Protein AF-A0A2Z6IDU5-F1 (afdb_monomer_lite)

Foldseek 3Di:
DDPDPPDPPDDDPVPVVVVVVLVVQLVVLVVVLVVVLVCQLVVLCVVQVPPDDDDPNHGPSCCCNPVVSVVSSVVSVVCSVVPRVVVPPPPVPPPDDDPPPPPPPVVVVVVD

Structure (mmCIF, N/CA/C/O backbone):
data_AF-A0A2Z6IDU5-F1
#
_entry.id   AF-A0A2Z6IDU5-F1
#
loop_
_atom_site.group_PDB
_atom_site.id
_atom_site.type_symbol
_atom_site.label_atom_id
_atom_site.label_alt_id
_atom_site.label_comp_id
_atom_site.label_asym_id
_atom_site.label_entity_id
_atom_site.label_seq_id
_atom_site.pdbx_PDB_ins_code
_atom_site.Cartn_x
_atom_site.Cartn_y
_atom_site.Cartn_z
_atom_site.occupancy
_atom_site.B_iso_or_equiv
_atom_site.auth_seq_id
_atom_site.auth_comp_id
_atom_site.auth_asym_id
_atom_site.auth_atom_id
_atom_site.pdbx_PDB_model_num
ATOM 1 N N . MET A 1 1 ? -35.503 36.493 38.581 1.00 38.34 1 MET A N 1
ATOM 2 C CA . MET A 1 1 ? -35.835 35.305 37.769 1.00 38.34 1 MET A CA 1
ATOM 3 C C . MET A 1 1 ? -34.571 34.874 37.056 1.00 38.34 1 MET A C 1
ATOM 5 O O . MET A 1 1 ? -34.201 35.491 36.067 1.00 38.34 1 MET A O 1
ATOM 9 N N . SER A 1 2 ? -33.858 33.920 37.653 1.00 43.88 2 SER A N 1
ATOM 10 C CA . SER A 1 2 ? -32.627 33.346 37.115 1.00 43.88 2 SER A CA 1
ATOM 11 C C . SER A 1 2 ? -32.994 32.368 36.009 1.00 43.88 2 SER A C 1
ATOM 13 O O . SER A 1 2 ? -33.560 31.313 36.279 1.00 43.88 2 SER A O 1
ATOM 15 N N . SER A 1 3 ? -32.709 32.740 34.767 1.00 51.81 3 SER A N 1
ATOM 16 C CA . SER A 1 3 ? -32.702 31.808 33.645 1.00 51.81 3 SER A CA 1
ATOM 17 C C . SER A 1 3 ? -31.398 31.022 33.721 1.00 51.81 3 SER A C 1
ATOM 19 O O . SER A 1 3 ? -30.409 31.367 33.076 1.00 51.81 3 SER A O 1
ATOM 21 N N . GLU A 1 4 ? -31.375 30.021 34.595 1.00 55.38 4 GLU A N 1
ATOM 22 C CA . GLU A 1 4 ? -30.284 29.061 34.664 1.00 55.38 4 GLU A CA 1
ATOM 23 C C . GLU A 1 4 ? -30.375 28.190 33.406 1.00 55.38 4 GLU A C 1
ATOM 25 O O . GLU A 1 4 ? -31.347 27.474 33.175 1.00 55.38 4 GLU A O 1
ATOM 30 N N . SER A 1 5 ? -29.396 28.364 32.525 1.00 51.88 5 SER A N 1
ATOM 31 C CA . SER A 1 5 ? -29.205 27.573 31.318 1.00 51.88 5 SER A CA 1
ATOM 32 C C . SER A 1 5 ? -28.983 26.115 31.717 1.00 51.88 5 SER A C 1
ATOM 34 O O . SER A 1 5 ? -27.871 25.744 32.091 1.00 51.88 5 SER A O 1
ATOM 36 N N . GLU A 1 6 ? -30.020 25.290 31.603 1.00 56.16 6 GLU A N 1
ATOM 37 C CA . GLU A 1 6 ? -29.939 23.835 31.724 1.00 56.16 6 GLU A CA 1
ATOM 38 C C . GLU A 1 6 ? -29.120 23.284 30.544 1.00 56.16 6 GLU A C 1
ATOM 40 O O . GLU A 1 6 ? -29.625 22.927 29.482 1.00 56.16 6 GLU A O 1
ATOM 45 N N . LYS A 1 7 ? -27.795 23.320 30.699 1.00 48.19 7 LYS A N 1
ATOM 46 C CA . LYS A 1 7 ? -26.844 22.632 29.831 1.00 48.19 7 LYS A CA 1
ATOM 47 C C . LYS A 1 7 ? -26.881 21.158 30.246 1.00 48.19 7 LYS A C 1
ATOM 49 O O . LYS A 1 7 ? -26.541 20.882 31.397 1.00 48.19 7 LYS A O 1
ATOM 54 N N . PRO A 1 8 ? -27.265 20.214 29.370 1.00 51.44 8 PRO A N 1
ATOM 55 C CA . PRO A 1 8 ? -27.302 18.809 29.748 1.00 51.44 8 PRO A CA 1
ATOM 56 C C . PRO A 1 8 ? -25.862 18.354 30.003 1.00 51.44 8 PRO A C 1
ATOM 58 O O . PRO A 1 8 ? -25.037 18.305 29.091 1.00 51.44 8 PRO A O 1
ATOM 61 N N . ALA A 1 9 ? -25.546 18.102 31.270 1.00 58.88 9 ALA A N 1
ATOM 62 C CA . ALA A 1 9 ? -24.215 17.759 31.759 1.00 58.88 9 ALA A CA 1
ATOM 63 C C . ALA A 1 9 ? -23.937 16.245 31.732 1.00 58.88 9 ALA A C 1
ATOM 65 O O . ALA A 1 9 ? -23.072 15.785 32.468 1.00 58.88 9 ALA A O 1
ATOM 66 N N . ASP A 1 10 ? -24.665 15.475 30.917 1.00 56.16 10 ASP A N 1
ATOM 67 C CA . ASP A 1 10 ? -24.706 14.016 31.069 1.00 56.16 10 ASP A CA 1
ATOM 68 C C . ASP A 1 10 ? -24.746 13.257 29.729 1.00 56.16 10 ASP A C 1
ATOM 70 O O . ASP A 1 10 ? -25.586 12.396 29.485 1.00 56.16 10 ASP A O 1
ATOM 74 N N . ALA A 1 11 ? -23.830 13.603 28.818 1.00 60.47 11 ALA A N 1
ATOM 75 C CA . ALA A 1 11 ? -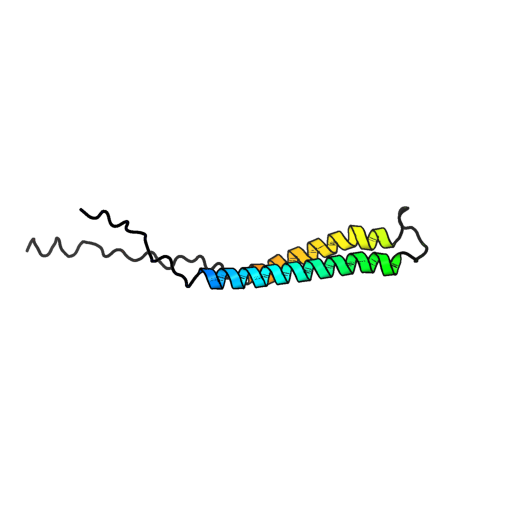23.393 12.666 27.782 1.00 60.47 11 ALA A CA 1
ATOM 76 C C . ALA A 1 11 ? -22.124 11.958 28.300 1.00 60.47 11 ALA A C 1
ATOM 78 O O . ALA A 1 11 ? -21.207 12.640 28.769 1.00 60.47 11 ALA A O 1
ATOM 79 N N . PRO A 1 12 ? -22.061 10.616 28.271 1.00 52.25 12 PRO A N 1
ATOM 80 C CA . PRO A 1 12 ? -21.124 9.841 29.075 1.00 52.25 12 PRO A CA 1
ATOM 81 C C . PRO A 1 12 ? -19.676 10.044 28.618 1.00 52.25 12 PRO A C 1
ATOM 83 O O . PRO A 1 12 ? -19.296 9.693 27.505 1.00 52.25 12 PRO A O 1
ATOM 86 N N . ILE A 1 13 ? -18.832 10.524 29.534 1.00 57.44 13 ILE A N 1
ATOM 87 C CA . ILE A 1 13 ? -17.367 10.644 29.375 1.00 57.44 13 ILE A CA 1
ATOM 88 C C . ILE A 1 13 ? -16.704 9.264 29.128 1.00 57.44 13 ILE A C 1
ATOM 90 O O . ILE A 1 13 ? -15.569 9.183 28.674 1.00 57.44 13 ILE A O 1
ATOM 94 N N . VAL A 1 14 ? -17.437 8.168 29.353 1.00 54.81 14 VAL A N 1
ATOM 95 C CA . VAL A 1 14 ? -16.968 6.778 29.241 1.00 54.81 14 VAL A CA 1
ATOM 96 C C . VAL A 1 14 ? -16.893 6.262 27.786 1.00 54.81 14 VAL A C 1
ATOM 98 O O . VAL A 1 14 ? -16.241 5.252 27.555 1.00 54.81 14 VAL A O 1
ATOM 101 N N . ASP A 1 15 ? -17.461 6.954 26.788 1.00 65.19 15 ASP A N 1
ATOM 102 C CA . ASP A 1 15 ? -17.464 6.479 25.383 1.00 65.19 15 ASP A CA 1
ATOM 103 C C . ASP A 1 15 ? -16.366 7.114 24.491 1.00 65.19 15 ASP A C 1
ATOM 105 O O . ASP A 1 15 ? -15.904 6.531 23.512 1.00 65.19 15 ASP A O 1
ATOM 109 N N . TYR A 1 16 ? -15.866 8.305 24.841 1.00 76.62 16 TYR A N 1
ATOM 110 C CA . TYR A 1 16 ? -14.937 9.042 23.968 1.00 76.62 16 TYR A CA 1
ATOM 111 C C . TYR A 1 16 ? -13.487 8.530 24.027 1.00 76.62 16 TYR A C 1
ATOM 113 O O . TYR A 1 16 ? -12.821 8.407 22.998 1.00 76.62 16 TYR A O 1
ATOM 121 N N . ASP A 1 17 ? -12.988 8.200 25.221 1.00 79.31 17 ASP A N 1
ATOM 122 C CA . ASP A 1 17 ? -11.611 7.717 25.397 1.00 79.31 17 ASP A CA 1
ATOM 123 C C . ASP A 1 17 ? -11.392 6.336 24.756 1.00 79.31 17 ASP A C 1
ATOM 125 O O . ASP A 1 17 ? -10.311 6.058 24.225 1.00 79.31 17 ASP A O 1
ATOM 129 N N . GLU A 1 18 ? -12.417 5.482 24.758 1.00 76.44 18 GLU A N 1
ATOM 130 C CA . GLU A 1 18 ? -12.380 4.181 24.083 1.00 76.44 18 GLU A CA 1
ATOM 131 C C . GLU A 1 18 ? -12.389 4.356 22.558 1.00 76.44 18 GLU A C 1
ATOM 133 O O . GLU A 1 18 ? -11.562 3.761 21.860 1.00 76.44 18 GLU A O 1
ATOM 138 N N . ALA A 1 19 ? -13.224 5.264 22.038 1.00 78.88 19 ALA A N 1
ATOM 139 C CA . ALA A 1 19 ? -13.231 5.616 20.619 1.00 78.88 19 ALA A CA 1
ATOM 140 C C . ALA A 1 19 ? -11.865 6.157 20.144 1.00 78.88 19 ALA A C 1
ATOM 142 O O . ALA A 1 19 ? -11.378 5.787 19.066 1.00 78.88 19 ALA A O 1
ATOM 143 N N . LEU A 1 20 ? -11.194 6.980 20.962 1.00 81.88 20 LEU A N 1
ATOM 144 C CA . LEU A 1 20 ? -9.838 7.462 20.673 1.00 81.88 20 LEU A CA 1
ATOM 145 C C . LEU A 1 20 ? -8.808 6.326 20.642 1.00 81.88 20 LEU A C 1
ATOM 147 O O . LEU A 1 20 ? -7.963 6.285 19.741 1.00 81.88 20 LEU A O 1
ATOM 151 N N . ARG A 1 21 ? -8.866 5.389 21.595 1.00 82.06 21 ARG A N 1
ATOM 152 C CA . ARG A 1 21 ? -7.952 4.233 21.649 1.00 82.06 21 ARG A CA 1
ATOM 153 C C . ARG A 1 21 ? -8.140 3.301 20.454 1.00 82.06 21 ARG A C 1
ATOM 155 O O . ARG A 1 21 ? -7.142 2.864 19.870 1.00 82.06 21 ARG A O 1
ATOM 162 N N . ALA A 1 22 ? -9.384 3.043 20.058 1.00 81.56 22 ALA A N 1
ATOM 163 C CA . ALA A 1 22 ? -9.705 2.256 18.870 1.00 81.56 22 ALA A CA 1
ATOM 164 C C . ALA A 1 22 ? -9.142 2.915 17.601 1.00 81.56 22 ALA A C 1
ATOM 166 O O . ALA A 1 22 ? -8.362 2.298 16.870 1.00 81.56 22 ALA A O 1
ATOM 167 N N . THR A 1 23 ? -9.423 4.207 17.415 1.00 85.56 23 THR A N 1
ATOM 168 C CA . THR A 1 23 ? -8.932 4.985 16.267 1.00 85.56 23 THR A CA 1
ATOM 169 C C . THR A 1 23 ? -7.405 5.000 16.204 1.00 85.56 23 THR A C 1
ATOM 171 O O . THR A 1 23 ? -6.819 4.832 15.134 1.00 85.56 23 THR A O 1
ATOM 174 N N . HIS A 1 24 ? -6.727 5.152 17.346 1.00 87.69 24 HIS A N 1
ATOM 175 C CA . HIS A 1 24 ? -5.266 5.149 17.389 1.00 87.69 24 HIS A CA 1
ATOM 176 C C . HIS A 1 24 ? -4.676 3.808 16.929 1.00 87.69 24 HIS A C 1
ATOM 178 O O . HIS A 1 24 ? -3.709 3.778 16.164 1.00 87.69 24 HIS A O 1
ATOM 184 N N . ARG A 1 25 ? -5.281 2.688 17.343 1.00 85.38 25 ARG A N 1
ATOM 185 C CA . ARG A 1 25 ? -4.856 1.345 16.924 1.00 85.38 25 ARG A CA 1
ATOM 186 C C . ARG A 1 25 ? -5.051 1.124 15.423 1.00 85.38 25 ARG A C 1
ATOM 188 O O . ARG A 1 25 ? -4.197 0.521 14.772 1.00 85.38 25 ARG A O 1
ATOM 195 N N . GLU A 1 26 ? -6.154 1.611 14.876 1.00 87.75 26 GLU A N 1
ATOM 196 C CA . GLU A 1 26 ? -6.466 1.524 13.449 1.00 87.75 26 GLU A CA 1
ATOM 197 C C . GLU A 1 26 ? -5.537 2.389 12.593 1.00 87.75 26 GLU A C 1
ATOM 199 O O . GLU A 1 26 ? -5.009 1.928 11.574 1.00 87.75 26 GLU A O 1
ATOM 204 N N . ALA A 1 27 ? -5.270 3.616 13.040 1.00 92.38 27 ALA A N 1
ATOM 205 C CA . ALA A 1 27 ? -4.310 4.506 12.404 1.00 92.38 27 ALA A CA 1
ATOM 206 C C . ALA A 1 27 ? -2.901 3.898 12.417 1.00 92.38 27 ALA A C 1
ATOM 208 O O . ALA A 1 27 ? -2.224 3.893 11.388 1.00 92.38 27 A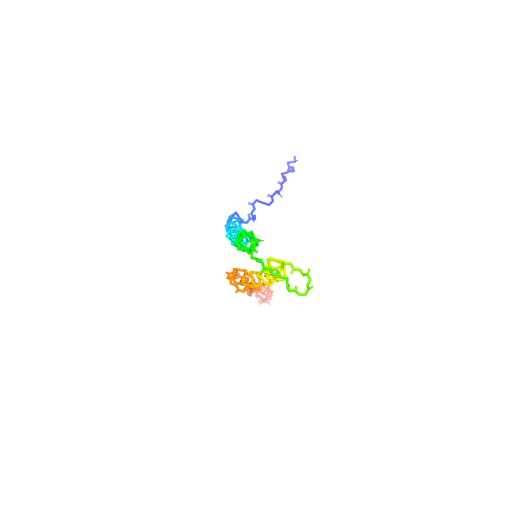LA A O 1
ATOM 209 N N . ALA A 1 28 ? -2.483 3.309 13.543 1.00 93.19 28 ALA A N 1
ATOM 210 C CA . ALA A 1 28 ? -1.201 2.619 13.647 1.00 93.19 28 ALA A CA 1
ATOM 211 C C . ALA A 1 28 ? -1.112 1.430 12.678 1.00 93.19 28 ALA A C 1
ATOM 213 O O . ALA A 1 28 ? -0.106 1.271 11.988 1.00 93.19 28 ALA A O 1
ATOM 214 N N . ALA A 1 29 ? -2.167 0.620 12.561 1.00 92.31 29 ALA A N 1
ATOM 215 C CA . ALA A 1 29 ? -2.188 -0.490 11.612 1.00 92.31 29 ALA A CA 1
ATOM 216 C C . ALA A 1 29 ? -2.136 -0.014 10.150 1.00 92.31 29 ALA A C 1
ATOM 218 O O . ALA A 1 29 ? -1.407 -0.586 9.340 1.00 92.31 29 ALA A O 1
ATOM 219 N N . THR A 1 30 ? -2.857 1.062 9.827 1.00 94.56 30 THR A N 1
ATOM 220 C CA . THR A 1 30 ? -2.818 1.693 8.499 1.00 94.56 30 THR A CA 1
ATOM 221 C C . THR A 1 30 ? -1.415 2.203 8.180 1.00 94.56 30 THR A C 1
ATOM 223 O O . THR A 1 30 ? -0.900 1.956 7.090 1.00 94.56 30 THR A O 1
ATOM 226 N N . LEU A 1 31 ? -0.766 2.855 9.148 1.00 96.69 31 LEU A N 1
ATOM 227 C CA . LEU A 1 31 ? 0.602 3.347 9.016 1.00 96.69 31 LEU A CA 1
ATOM 228 C C . LEU A 1 31 ? 1.589 2.201 8.776 1.00 96.69 31 LEU A C 1
ATOM 230 O O . LEU A 1 31 ? 2.422 2.300 7.880 1.00 96.69 31 LEU A O 1
ATOM 234 N N . VAL A 1 32 ? 1.478 1.102 9.526 1.00 96.12 32 VAL A N 1
ATOM 235 C CA . VAL A 1 32 ? 2.334 -0.079 9.333 1.00 96.12 32 VAL A CA 1
ATOM 236 C C . VAL A 1 32 ? 2.179 -0.631 7.918 1.00 96.12 32 VAL A C 1
ATOM 238 O O . VAL A 1 32 ? 3.181 -0.862 7.244 1.00 96.12 32 VAL A O 1
ATOM 241 N N . VAL A 1 33 ? 0.946 -0.793 7.430 1.00 96.56 33 VAL A N 1
ATOM 242 C CA . VAL A 1 33 ? 0.697 -1.266 6.058 1.00 96.56 33 VAL A CA 1
ATOM 243 C C . VAL A 1 33 ? 1.284 -0.297 5.025 1.00 96.56 33 VAL A C 1
ATOM 245 O O . VAL A 1 33 ? 1.950 -0.739 4.091 1.00 96.56 33 VAL A O 1
ATOM 248 N N . ALA A 1 34 ? 1.108 1.013 5.212 1.00 96.69 34 ALA A N 1
ATOM 249 C CA . ALA A 1 34 ? 1.673 2.027 4.324 1.00 96.69 34 ALA A CA 1
ATOM 250 C C . ALA A 1 34 ? 3.210 1.982 4.291 1.00 96.69 34 ALA A C 1
ATOM 252 O O . ALA A 1 34 ? 3.803 2.031 3.213 1.00 96.69 34 ALA A O 1
ATOM 253 N N . VAL A 1 35 ? 3.859 1.822 5.449 1.00 98.06 35 VAL A N 1
ATOM 254 C CA . VAL A 1 35 ? 5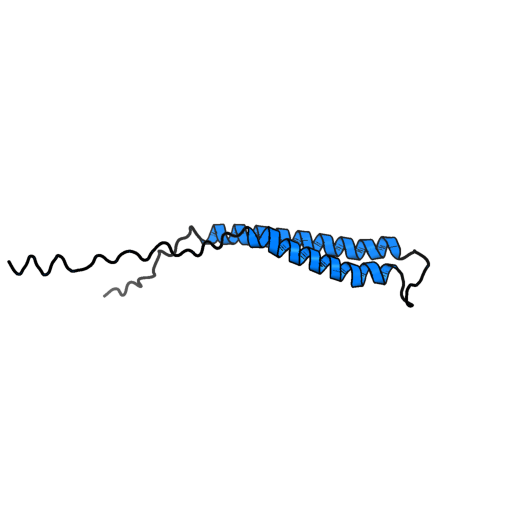.318 1.669 5.546 1.00 98.06 35 VAL A CA 1
ATOM 255 C C . VAL A 1 35 ? 5.780 0.402 4.831 1.00 98.06 35 VAL A C 1
ATOM 257 O O . VAL A 1 35 ? 6.743 0.460 4.073 1.00 98.06 35 VAL A O 1
ATOM 260 N N . LEU A 1 36 ? 5.089 -0.728 5.002 1.00 97.00 36 LEU A N 1
ATOM 261 C CA . LEU A 1 36 ? 5.431 -1.972 4.304 1.00 97.00 36 LEU A CA 1
ATOM 262 C C . LEU A 1 36 ? 5.330 -1.825 2.781 1.00 97.00 36 LEU A C 1
ATOM 264 O O . LEU A 1 36 ? 6.223 -2.277 2.067 1.00 97.00 36 LEU A O 1
ATOM 268 N N . ILE A 1 37 ? 4.285 -1.160 2.282 1.00 96.81 37 ILE A N 1
ATOM 269 C CA . ILE A 1 37 ? 4.122 -0.886 0.847 1.00 96.81 37 ILE A CA 1
ATOM 270 C C . ILE A 1 37 ? 5.228 0.052 0.347 1.00 96.81 37 ILE A C 1
ATOM 272 O O . ILE A 1 37 ? 5.806 -0.195 -0.710 1.00 96.81 37 ILE A O 1
ATOM 276 N N . ALA A 1 38 ? 5.565 1.096 1.109 1.00 96.94 38 ALA A N 1
ATOM 277 C CA . ALA A 1 38 ? 6.644 2.014 0.755 1.00 96.94 38 ALA A CA 1
ATOM 278 C C . ALA A 1 38 ? 8.001 1.295 0.698 1.00 96.94 38 ALA A C 1
ATOM 280 O O . ALA A 1 38 ? 8.749 1.466 -0.264 1.00 96.94 38 ALA A O 1
ATOM 281 N N . LEU A 1 39 ? 8.300 0.451 1.689 1.00 97.56 39 LEU A N 1
ATOM 282 C CA . LEU A 1 39 ? 9.511 -0.369 1.711 1.00 97.56 39 LEU A CA 1
ATOM 283 C C . LEU A 1 39 ? 9.541 -1.369 0.556 1.00 97.56 39 LEU A C 1
ATOM 285 O O . LEU A 1 39 ? 10.589 -1.550 -0.054 1.00 97.56 39 LEU A O 1
ATOM 289 N N . PHE A 1 40 ? 8.406 -1.982 0.220 1.00 96.00 40 PHE A N 1
ATOM 290 C CA . PHE A 1 40 ? 8.296 -2.851 -0.948 1.00 96.00 40 PHE A CA 1
ATOM 291 C C . PHE A 1 40 ? 8.605 -2.089 -2.242 1.00 96.00 40 PHE A C 1
ATOM 293 O O . PHE A 1 40 ? 9.411 -2.551 -3.045 1.00 96.00 40 PHE A O 1
ATOM 300 N N . PHE A 1 41 ? 8.017 -0.904 -2.427 1.00 94.56 41 PHE A N 1
ATOM 301 C CA . PHE A 1 41 ? 8.234 -0.073 -3.612 1.00 94.56 41 PHE A CA 1
ATOM 302 C C . PHE A 1 41 ? 9.702 0.347 -3.758 1.00 94.56 41 PHE A C 1
ATOM 304 O O . PHE A 1 41 ? 10.328 0.090 -4.788 1.00 94.56 41 PHE A O 1
ATOM 311 N N . TRP A 1 42 ? 10.274 0.949 -2.713 1.00 95.25 42 TRP A N 1
ATOM 312 C CA . TRP A 1 42 ? 11.670 1.387 -2.729 1.00 95.25 42 TRP A CA 1
ATOM 313 C C . TRP A 1 42 ? 12.643 0.212 -2.794 1.00 95.25 42 TRP A C 1
ATOM 315 O O . TRP A 1 42 ? 13.658 0.304 -3.479 1.00 95.25 42 TRP A O 1
ATOM 325 N N . GLY A 1 43 ? 12.319 -0.904 -2.142 1.00 94.94 43 GLY A N 1
ATOM 326 C CA . GLY A 1 43 ? 13.086 -2.143 -2.213 1.00 94.94 43 GLY A CA 1
ATOM 327 C C . GLY A 1 43 ? 13.094 -2.737 -3.620 1.00 94.94 43 GLY A C 1
ATOM 328 O O . GLY A 1 43 ? 14.153 -3.124 -4.104 1.00 94.94 43 GLY A O 1
ATOM 329 N N . ALA A 1 44 ? 11.951 -2.745 -4.313 1.00 92.94 44 ALA A N 1
ATOM 330 C CA . ALA A 1 44 ? 11.862 -3.218 -5.691 1.00 92.94 44 ALA A CA 1
ATOM 331 C C . ALA A 1 44 ? 12.741 -2.383 -6.629 1.00 92.94 44 ALA A C 1
ATOM 333 O O . ALA A 1 44 ? 13.436 -2.943 -7.471 1.00 92.94 44 ALA A O 1
ATOM 334 N N . ILE A 1 45 ? 12.759 -1.059 -6.455 1.00 92.69 45 ILE A N 1
ATOM 335 C CA . ILE A 1 45 ? 13.648 -0.181 -7.222 1.00 92.69 45 ILE A CA 1
ATOM 336 C C . ILE A 1 45 ? 15.102 -0.452 -6.843 1.00 92.69 45 ILE A C 1
ATOM 338 O O . ILE A 1 45 ? 15.884 -0.829 -7.706 1.00 92.69 45 ILE A O 1
ATOM 342 N N . GLY A 1 46 ? 15.469 -0.319 -5.568 1.00 93.19 46 GLY A N 1
ATOM 343 C CA . GLY A 1 46 ? 16.860 -0.440 -5.126 1.00 93.19 46 GLY A CA 1
ATOM 344 C C . GLY A 1 46 ? 17.504 -1.767 -5.526 1.00 93.19 46 GLY A C 1
ATOM 345 O O . GLY A 1 46 ? 18.651 -1.780 -5.966 1.00 93.19 46 GLY A O 1
ATOM 346 N N . LEU A 1 47 ? 16.750 -2.867 -5.446 1.00 90.88 47 LEU A N 1
ATOM 347 C CA . LEU A 1 47 ? 17.263 -4.204 -5.731 1.00 90.88 47 LEU A CA 1
ATOM 348 C C . LEU A 1 47 ? 17.303 -4.541 -7.230 1.00 90.88 47 LEU A C 1
ATOM 350 O O . LEU A 1 47 ? 18.178 -5.294 -7.649 1.00 90.88 47 LEU A O 1
ATOM 354 N N . LEU A 1 48 ? 16.370 -4.019 -8.039 1.00 89.81 48 LEU A N 1
ATOM 355 C CA . LEU A 1 48 ? 16.275 -4.353 -9.469 1.00 89.81 48 LEU A CA 1
ATOM 356 C C . LEU A 1 48 ? 16.755 -3.237 -10.408 1.00 89.81 48 LEU A C 1
ATOM 358 O O . LEU A 1 48 ? 16.762 -3.463 -11.618 1.00 89.81 48 LEU A O 1
ATOM 362 N N . HIS A 1 49 ? 17.143 -2.053 -9.915 1.00 88.06 49 HIS A N 1
ATOM 363 C CA . HIS A 1 49 ? 17.519 -0.947 -10.807 1.00 88.06 49 HIS A CA 1
ATOM 364 C C . HIS A 1 49 ? 18.742 -1.262 -11.678 1.00 88.06 49 HIS A C 1
ATOM 366 O O . HIS A 1 49 ? 18.762 -0.867 -12.841 1.00 88.06 49 HIS A O 1
ATOM 372 N N . ASP A 1 50 ? 19.702 -2.018 -11.140 1.00 87.50 50 ASP A N 1
ATOM 373 C CA . ASP A 1 50 ? 20.927 -2.425 -11.836 1.00 87.50 50 ASP A CA 1
ATOM 374 C C . ASP A 1 50 ? 20.761 -3.707 -12.658 1.00 87.50 50 ASP A C 1
ATOM 376 O O . ASP A 1 50 ? 21.689 -4.118 -13.353 1.00 87.50 50 ASP A O 1
ATOM 380 N N . VAL A 1 51 ? 19.604 -4.377 -12.585 1.00 86.06 51 VAL A N 1
ATOM 381 C CA . VAL A 1 51 ? 19.396 -5.641 -13.298 1.00 86.06 51 VAL A CA 1
ATOM 382 C C . VAL A 1 51 ? 19.259 -5.353 -14.796 1.00 86.06 51 VAL A C 1
ATOM 384 O O . VAL A 1 51 ? 18.291 -4.707 -15.211 1.00 86.06 51 VAL A O 1
ATOM 387 N N . PRO A 1 52 ? 20.187 -5.848 -15.636 1.00 78.44 52 PRO A N 1
ATOM 388 C CA . PRO A 1 52 ? 20.119 -5.629 -17.067 1.00 78.44 52 PRO A CA 1
ATOM 389 C C . PRO A 1 52 ? 18.996 -6.480 -17.663 1.00 78.44 52 PRO A C 1
ATOM 391 O O . PRO A 1 52 ? 18.952 -7.699 -17.505 1.00 78.44 52 PRO A O 1
ATOM 394 N N . GLY A 1 53 ? 18.077 -5.824 -18.363 1.00 78.25 53 GLY A N 1
ATOM 395 C CA . GLY A 1 53 ? 16.957 -6.477 -19.023 1.00 78.25 53 GLY A CA 1
ATOM 396 C C . GLY A 1 53 ? 15.754 -5.554 -19.124 1.00 78.25 53 GLY A C 1
ATOM 397 O O . GLY A 1 53 ? 15.463 -4.766 -18.223 1.00 78.25 53 GLY A O 1
ATOM 398 N N . THR A 1 54 ? 15.038 -5.661 -20.235 1.00 83.44 54 THR A N 1
ATOM 399 C CA . THR A 1 54 ? 13.747 -5.005 -20.414 1.00 83.44 54 THR A CA 1
ATOM 400 C C . THR A 1 54 ? 12.691 -6.070 -20.665 1.00 83.44 54 THR A C 1
ATOM 402 O O . THR A 1 54 ? 12.921 -7.046 -21.375 1.00 83.44 54 THR A O 1
ATOM 405 N N . SER A 1 55 ? 11.525 -5.899 -20.052 1.00 81.56 55 SER A N 1
ATOM 406 C CA . SER A 1 55 ? 10.346 -6.719 -20.314 1.00 81.56 55 SER A CA 1
ATOM 407 C C . SER A 1 55 ? 9.264 -5.803 -20.863 1.00 81.56 55 SER A C 1
ATOM 409 O O . SER A 1 55 ? 8.932 -4.790 -20.244 1.00 81.56 55 SER A O 1
ATOM 411 N N . GLY A 1 56 ? 8.781 -6.088 -22.074 1.00 85.88 56 GLY A N 1
ATOM 412 C CA . GLY A 1 56 ? 7.803 -5.234 -22.757 1.00 85.88 56 GLY A CA 1
ATOM 413 C C . GLY A 1 56 ? 8.286 -3.798 -23.015 1.00 85.88 56 GLY A C 1
ATOM 414 O O . GLY A 1 56 ? 7.468 -2.888 -23.064 1.00 85.88 56 GLY A O 1
ATOM 415 N N . GLY A 1 57 ? 9.603 -3.580 -23.130 1.00 88.12 57 GLY A N 1
ATOM 416 C CA . GLY A 1 57 ? 10.201 -2.255 -23.354 1.00 88.12 57 GLY A CA 1
ATOM 417 C C . GLY A 1 57 ? 10.470 -1.433 -22.088 1.00 88.12 57 GLY A C 1
ATOM 418 O O . GLY A 1 57 ? 11.069 -0.367 -22.189 1.00 88.12 57 GLY A O 1
ATOM 419 N N . PHE A 1 58 ? 10.104 -1.936 -20.904 1.00 87.38 58 PHE A N 1
ATOM 420 C CA . PHE A 1 58 ? 10.364 -1.273 -19.624 1.00 87.38 58 PHE A CA 1
ATOM 421 C C . PHE A 1 58 ? 11.383 -2.047 -18.777 1.00 87.38 58 PHE A C 1
ATOM 423 O O . PHE A 1 58 ? 11.458 -3.276 -18.884 1.00 87.38 58 PHE A O 1
ATOM 430 N N . PRO A 1 59 ? 12.163 -1.362 -17.921 1.00 90.19 59 PRO A N 1
ATOM 431 C CA . PRO A 1 59 ? 13.060 -2.021 -16.974 1.00 90.19 59 PRO A CA 1
ATOM 432 C C . PRO A 1 59 ? 12.316 -2.990 -16.047 1.00 90.19 59 PRO A C 1
ATOM 434 O O . PRO A 1 59 ? 11.161 -2.756 -15.693 1.00 90.19 59 PRO A O 1
ATOM 437 N N . LEU A 1 60 ? 12.975 -4.055 -15.586 1.00 88.12 60 LEU A N 1
ATOM 438 C CA . LEU A 1 60 ? 12.337 -5.047 -14.707 1.00 88.12 60 LEU A CA 1
ATOM 439 C C . LEU A 1 60 ? 11.817 -4.447 -13.390 1.00 88.12 60 LEU A C 1
ATOM 441 O O . LEU A 1 60 ? 10.755 -4.852 -12.914 1.00 88.12 60 LEU A O 1
ATOM 445 N N . TRP A 1 61 ? 12.521 -3.461 -12.825 1.00 90.81 61 TRP A N 1
ATOM 446 C CA . TRP A 1 61 ? 12.086 -2.783 -11.602 1.00 90.81 61 TRP A CA 1
ATOM 447 C C . TRP A 1 61 ? 10.725 -2.097 -11.765 1.00 90.81 61 TRP A C 1
ATOM 449 O O . TRP A 1 61 ? 9.969 -2.035 -10.801 1.00 90.81 61 TRP A O 1
ATOM 459 N N . PHE A 1 62 ? 10.369 -1.640 -12.974 1.00 91.56 62 PHE A N 1
ATOM 460 C CA . PHE A 1 62 ? 9.081 -0.995 -13.238 1.00 91.56 62 PHE A CA 1
ATOM 461 C C . PHE A 1 62 ? 7.919 -1.950 -12.954 1.00 91.56 62 PHE A C 1
ATOM 463 O O . PHE A 1 62 ? 6.962 -1.577 -12.281 1.00 91.56 62 PHE A O 1
ATOM 470 N N . TRP A 1 63 ? 8.027 -3.202 -13.407 1.00 92.50 63 TRP A N 1
ATOM 471 C CA . TRP A 1 63 ? 6.985 -4.217 -13.236 1.00 92.50 63 TRP A CA 1
ATOM 472 C C . TRP A 1 63 ? 6.763 -4.597 -11.770 1.00 92.50 63 TRP A C 1
ATOM 474 O O . TRP A 1 63 ? 5.625 -4.783 -11.336 1.00 92.50 63 TRP A O 1
ATOM 484 N N . TRP A 1 64 ? 7.843 -4.667 -10.995 1.00 91.25 64 TRP A N 1
ATOM 485 C CA . TRP A 1 64 ? 7.765 -4.975 -9.570 1.00 91.25 64 TRP A CA 1
ATOM 486 C C . TRP A 1 64 ? 7.321 -3.780 -8.733 1.00 91.25 64 TRP A C 1
ATOM 488 O O . TRP A 1 64 ? 6.478 -3.933 -7.853 1.00 91.25 64 TRP A O 1
ATOM 498 N N . ALA A 1 65 ? 7.832 -2.586 -9.022 1.00 93.25 65 ALA A N 1
ATOM 499 C CA . ALA A 1 65 ? 7.491 -1.389 -8.268 1.00 93.25 65 ALA A CA 1
ATOM 500 C C . ALA A 1 65 ? 6.053 -0.931 -8.550 1.00 93.25 65 ALA A C 1
ATOM 502 O O . ALA A 1 65 ? 5.302 -0.665 -7.615 1.00 93.25 65 ALA A O 1
ATOM 503 N N . VAL A 1 66 ? 5.646 -0.863 -9.823 1.00 93.00 66 VAL A N 1
ATOM 504 C CA . VAL A 1 66 ? 4.382 -0.227 -10.222 1.00 93.00 66 VAL A CA 1
ATOM 505 C C . VAL A 1 66 ? 3.208 -1.223 -10.171 1.00 93.00 66 VAL A C 1
ATOM 507 O O . VAL A 1 66 ? 2.420 -1.134 -9.225 1.00 93.00 66 VAL A O 1
ATOM 510 N N . PRO A 1 67 ? 3.069 -2.212 -11.082 1.00 95.00 67 PRO A N 1
ATOM 511 C CA . PRO A 1 67 ? 2.055 -3.261 -10.944 1.00 95.00 67 PRO A CA 1
ATOM 512 C C . PRO A 1 67 ? 2.158 -4.044 -9.633 1.00 95.00 67 PRO A C 1
ATOM 514 O O . PRO A 1 67 ? 1.143 -4.278 -8.977 1.00 95.00 67 PRO A O 1
ATOM 517 N N . GLY A 1 68 ? 3.371 -4.429 -9.225 1.00 94.06 68 GLY A N 1
ATOM 518 C CA . GLY A 1 68 ? 3.567 -5.151 -7.968 1.00 94.06 68 GLY A CA 1
ATOM 519 C C . GLY A 1 68 ? 3.175 -4.314 -6.748 1.00 94.06 68 GLY A C 1
ATOM 520 O O . GLY A 1 68 ? 2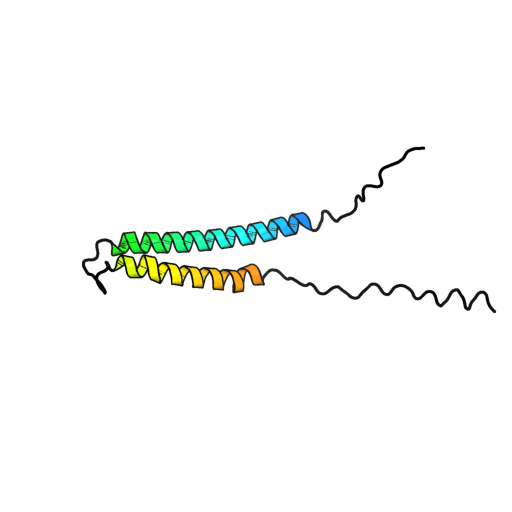.472 -4.816 -5.873 1.00 94.06 68 GLY A O 1
ATOM 521 N N . GLY A 1 69 ? 3.532 -3.026 -6.717 1.00 95.00 69 GLY A N 1
ATOM 522 C CA . GLY A 1 69 ? 3.143 -2.111 -5.639 1.00 95.00 69 GLY A CA 1
ATOM 523 C C . GLY A 1 69 ? 1.633 -1.888 -5.570 1.00 95.00 69 GLY A C 1
ATOM 524 O O . GLY A 1 69 ? 1.059 -1.866 -4.479 1.00 95.00 69 GLY A O 1
ATOM 525 N N . TYR A 1 70 ? 0.960 -1.806 -6.721 1.00 96.25 70 TYR A N 1
ATOM 526 C CA . TYR A 1 70 ? -0.502 -1.742 -6.788 1.00 96.25 70 TYR A CA 1
ATOM 527 C C . TYR A 1 70 ? -1.162 -2.990 -6.181 1.00 96.25 70 TYR A C 1
ATOM 529 O O . TYR A 1 70 ? -2.035 -2.871 -5.318 1.00 96.25 70 TYR A O 1
ATOM 537 N N . LEU A 1 71 ? -0.704 -4.190 -6.557 1.00 97.31 71 LEU A N 1
ATOM 538 C CA . LEU A 1 71 ? -1.221 -5.445 -5.999 1.00 97.31 71 LEU A CA 1
ATOM 539 C C . LEU A 1 71 ? -0.926 -5.577 -4.499 1.00 97.31 71 LEU A C 1
ATOM 541 O O . LEU A 1 71 ? -1.812 -5.968 -3.736 1.00 97.31 71 LEU A O 1
ATOM 545 N N . ALA A 1 72 ? 0.279 -5.202 -4.061 1.00 95.12 72 ALA A N 1
ATOM 546 C CA . ALA A 1 72 ? 0.644 -5.158 -2.647 1.00 95.12 72 ALA A CA 1
ATOM 547 C C . ALA A 1 72 ? -0.269 -4.203 -1.859 1.00 95.12 72 ALA A C 1
ATOM 549 O O . ALA A 1 72 ? -0.690 -4.524 -0.747 1.00 95.12 72 ALA A O 1
ATOM 550 N N . SER A 1 73 ? -0.642 -3.071 -2.461 1.00 95.94 73 SER A N 1
ATOM 551 C CA . SER A 1 73 ? -1.556 -2.100 -1.856 1.00 95.94 73 SER A CA 1
ATOM 552 C C . SER A 1 73 ? -2.965 -2.661 -1.704 1.00 95.94 73 SER A C 1
ATOM 554 O O . SER A 1 73 ? -3.533 -2.587 -0.615 1.00 95.94 73 SER A O 1
ATOM 556 N N . ILE A 1 74 ? -3.512 -3.290 -2.751 1.00 96.88 74 ILE A N 1
ATOM 557 C CA . ILE A 1 74 ? -4.814 -3.972 -2.670 1.00 96.88 74 ILE A CA 1
ATOM 558 C C . ILE A 1 74 ? -4.786 -5.029 -1.566 1.00 96.88 74 ILE A C 1
ATOM 560 O O . ILE A 1 74 ? -5.690 -5.066 -0.732 1.00 96.88 74 ILE A O 1
ATOM 564 N N . ALA A 1 75 ? -3.751 -5.871 -1.534 1.00 96.31 75 ALA A N 1
ATOM 565 C CA . ALA A 1 75 ? -3.618 -6.914 -0.524 1.00 96.31 75 ALA A CA 1
ATOM 566 C C . ALA A 1 75 ? -3.561 -6.326 0.896 1.00 96.31 75 ALA A C 1
ATOM 568 O O . ALA A 1 75 ? -4.269 -6.808 1.783 1.00 96.31 75 ALA A O 1
ATOM 569 N N . GLY A 1 76 ? -2.786 -5.255 1.095 1.00 95.00 76 GLY A N 1
ATOM 570 C CA . GLY A 1 76 ? -2.691 -4.534 2.363 1.00 95.00 76 GLY A CA 1
ATOM 571 C C . GLY A 1 76 ? -4.034 -3.964 2.819 1.00 95.00 76 GLY A C 1
ATOM 572 O O . GLY A 1 76 ? -4.431 -4.177 3.964 1.00 95.00 76 GLY A O 1
ATOM 573 N N . VAL A 1 77 ? -4.779 -3.320 1.917 1.00 94.38 77 VAL A N 1
ATOM 574 C CA . VAL A 1 77 ? -6.116 -2.777 2.210 1.00 94.38 77 VAL A CA 1
ATOM 575 C C . VAL A 1 77 ? -7.111 -3.895 2.526 1.00 94.38 77 VAL A C 1
ATOM 577 O O . VAL A 1 77 ? -7.817 -3.823 3.531 1.00 94.38 77 VAL A O 1
ATOM 580 N N . VAL A 1 78 ? -7.152 -4.961 1.722 1.00 94.75 78 VAL A N 1
ATOM 581 C CA . VAL A 1 78 ? -8.038 -6.114 1.963 1.00 94.75 78 VAL A CA 1
ATOM 582 C C . VAL A 1 78 ? -7.738 -6.759 3.316 1.00 94.75 78 VAL A C 1
ATOM 584 O O . VAL A 1 78 ? -8.664 -7.133 4.041 1.00 94.75 78 VAL A O 1
ATOM 587 N N . TRP A 1 79 ? -6.460 -6.881 3.674 1.00 93.00 79 TRP A N 1
ATOM 588 C CA . TRP A 1 79 ? -6.044 -7.382 4.978 1.00 93.00 79 TRP A CA 1
ATOM 589 C C . TRP A 1 79 ? -6.491 -6.451 6.111 1.00 93.00 79 TRP A C 1
ATOM 591 O O . TRP A 1 79 ? -7.083 -6.929 7.081 1.00 93.00 79 TRP A O 1
ATOM 601 N N . LEU A 1 80 ? -6.290 -5.138 5.966 1.00 91.56 80 LEU A N 1
ATOM 602 C CA . LEU A 1 80 ? -6.687 -4.132 6.954 1.00 91.56 80 LEU A CA 1
ATOM 603 C C . LEU A 1 80 ? -8.199 -4.187 7.220 1.00 91.56 80 LEU A C 1
ATOM 605 O O . LEU A 1 80 ? -8.628 -4.306 8.368 1.00 91.56 80 LEU A O 1
ATOM 609 N N . VAL A 1 81 ? -9.005 -4.236 6.157 1.00 90.38 81 VAL A N 1
ATOM 610 C CA . VAL A 1 81 ? -10.468 -4.351 6.249 1.00 90.38 81 VAL A CA 1
ATOM 611 C C . VAL A 1 81 ? -10.884 -5.653 6.935 1.00 90.38 81 VAL A C 1
ATOM 613 O O . VAL A 1 81 ? -11.703 -5.644 7.853 1.00 90.38 81 VAL A O 1
ATOM 616 N N . ARG A 1 82 ? -10.313 -6.794 6.532 1.00 86.50 82 ARG A N 1
ATOM 617 C CA . ARG A 1 82 ? -10.717 -8.106 7.068 1.00 86.50 82 ARG A CA 1
ATOM 618 C C . ARG A 1 82 ? -10.254 -8.365 8.493 1.00 86.50 82 ARG A C 1
ATOM 620 O O . ARG A 1 82 ? -10.913 -9.134 9.201 1.00 86.50 82 ARG A O 1
ATOM 627 N N . ARG A 1 83 ? -9.101 -7.816 8.876 1.00 82.75 83 ARG A N 1
ATOM 628 C CA . ARG A 1 83 ? -8.409 -8.188 10.111 1.00 82.75 83 ARG A CA 1
ATOM 629 C C . ARG A 1 83 ? -8.400 -7.090 11.153 1.00 82.75 83 ARG A C 1
ATOM 631 O O . ARG A 1 83 ? -8.464 -7.454 12.320 1.00 82.75 83 ARG A O 1
ATOM 638 N N . VAL A 1 84 ? -8.292 -5.821 10.768 1.00 81.69 84 VAL A N 1
ATOM 639 C CA . VAL A 1 84 ? -8.182 -4.689 11.699 1.00 81.69 84 VAL A CA 1
ATOM 640 C C . VAL A 1 84 ? -9.555 -4.072 11.921 1.00 81.69 84 VAL A C 1
ATOM 642 O O . VAL A 1 84 ? -10.057 -4.159 13.037 1.00 81.69 84 VAL A O 1
ATOM 645 N N . PHE A 1 85 ? -10.210 -3.596 10.860 1.00 77.88 85 PHE A N 1
ATOM 646 C CA . PHE A 1 85 ? -11.524 -2.946 10.974 1.00 77.88 85 PHE A CA 1
ATOM 647 C C . PHE A 1 85 ? -12.639 -3.911 11.395 1.00 77.88 85 PHE A C 1
ATOM 649 O O . PHE A 1 85 ? -13.578 -3.525 12.076 1.00 77.88 85 PHE A O 1
ATOM 656 N N . ARG A 1 86 ? -12.516 -5.206 11.076 1.00 64.88 86 ARG A N 1
ATOM 657 C CA . ARG A 1 86 ? -13.486 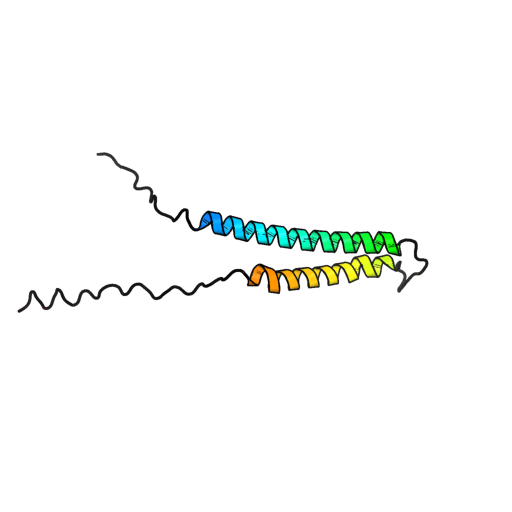-6.226 11.508 1.00 64.88 86 ARG A CA 1
ATOM 658 C C . ARG A 1 86 ? -13.392 -6.614 12.991 1.00 64.88 86 ARG A C 1
ATOM 660 O O . ARG A 1 86 ? -14.276 -7.313 13.468 1.00 64.88 86 ARG A O 1
ATOM 667 N N . ASN A 1 87 ? -12.332 -6.219 13.709 1.00 60.50 87 ASN A N 1
ATOM 668 C CA . ASN A 1 87 ? -12.256 -6.436 15.164 1.00 60.50 87 ASN A CA 1
ATOM 669 C C . ASN A 1 87 ? -12.987 -5.346 15.958 1.00 60.50 87 ASN A C 1
ATOM 671 O O . ASN A 1 87 ? -13.019 -5.428 17.184 1.00 60.50 87 ASN A O 1
ATOM 675 N N . PHE A 1 88 ? -13.532 -4.326 15.297 1.00 55.03 88 PHE A N 1
ATOM 676 C CA . PHE A 1 88 ? -14.459 -3.416 15.939 1.00 55.03 88 PHE A CA 1
ATOM 677 C C . PHE A 1 88 ? -15.816 -4.129 16.007 1.00 55.03 88 PHE A C 1
ATOM 679 O O . PHE A 1 88 ? -16.465 -4.347 14.981 1.00 55.03 88 PHE A O 1
ATOM 686 N N . SER A 1 89 ? -16.213 -4.570 17.203 1.00 46.91 89 SER A N 1
ATOM 687 C CA . SER A 1 89 ? -17.583 -5.022 17.438 1.00 46.91 89 SER A CA 1
ATOM 688 C C . SER A 1 89 ? -18.496 -3.806 17.327 1.00 46.91 89 SER A C 1
ATOM 690 O O . SER A 1 89 ? -18.785 -3.144 18.317 1.00 46.91 89 SER A O 1
ATOM 692 N N . LEU A 1 90 ? -18.967 -3.523 16.112 1.00 51.28 90 LEU A N 1
ATOM 693 C CA . LEU A 1 90 ? -20.231 -2.818 15.903 1.00 51.28 90 LEU A CA 1
ATOM 694 C C . LEU A 1 90 ? -21.356 -3.745 16.369 1.00 51.28 90 LEU A C 1
ATOM 696 O O . LEU A 1 90 ? -22.147 -4.218 15.554 1.00 51.28 90 LEU A O 1
ATOM 700 N N . ASP A 1 91 ? -21.414 -4.049 17.664 1.00 53.38 91 ASP A N 1
ATOM 701 C CA . ASP A 1 91 ? -22.613 -4.635 18.248 1.00 53.38 91 ASP A CA 1
ATOM 702 C C . ASP A 1 91 ? -23.630 -3.498 18.403 1.00 53.38 91 ASP A C 1
ATOM 704 O O . ASP A 1 91 ? -23.881 -2.957 19.472 1.00 53.38 91 ASP A O 1
ATOM 708 N N . LEU A 1 92 ? -24.160 -3.070 17.255 1.00 52.09 92 LEU A N 1
ATOM 709 C CA . LEU A 1 92 ? -25.319 -2.194 17.119 1.00 52.09 92 LEU A CA 1
ATOM 710 C C . LEU A 1 92 ? -26.596 -3.015 17.332 1.00 52.09 92 LEU A C 1
ATOM 712 O O . LEU A 1 92 ? -27.567 -2.854 16.593 1.00 52.09 92 LEU A O 1
ATOM 716 N N . THR A 1 93 ? -26.597 -3.932 18.297 1.00 46.81 93 THR A N 1
ATOM 717 C CA . THR A 1 93 ? -27.846 -4.468 18.816 1.00 46.81 93 THR A CA 1
ATOM 718 C C . THR A 1 93 ? -28.358 -3.402 19.778 1.00 46.81 93 THR A C 1
ATOM 720 O O . THR A 1 93 ? -27.796 -3.267 20.864 1.00 46.81 93 THR A O 1
ATOM 723 N N . PRO A 1 94 ? -29.361 -2.575 19.416 1.00 53.34 94 PRO A N 1
ATOM 724 C CA . PRO A 1 94 ? -30.100 -1.867 20.439 1.00 53.34 94 PRO A CA 1
ATOM 725 C C . PRO A 1 94 ? -30.703 -2.957 21.318 1.00 53.34 94 PRO A C 1
ATOM 727 O O . PRO A 1 94 ? -31.638 -3.641 20.895 1.00 53.34 94 PRO A O 1
ATOM 730 N N . ASP A 1 95 ? -30.134 -3.164 22.505 1.00 51.78 95 ASP A N 1
ATOM 731 C CA . ASP A 1 95 ? -30.824 -3.892 23.555 1.00 51.78 95 ASP A CA 1
ATOM 732 C C . ASP A 1 95 ? -32.236 -3.314 23.616 1.00 51.78 95 ASP A C 1
ATOM 734 O O . ASP A 1 95 ? -32.437 -2.105 23.757 1.00 51.78 95 ASP A O 1
ATOM 738 N N . SER A 1 96 ? -33.187 -4.208 23.348 1.00 52.00 96 SER A N 1
ATOM 739 C CA . SER A 1 96 ? -34.625 -4.085 23.529 1.00 52.00 96 SER A CA 1
ATOM 740 C C . SER A 1 96 ? -35.052 -2.772 24.179 1.00 52.00 96 SER A C 1
ATOM 742 O O . SER A 1 96 ? -34.825 -2.567 25.370 1.00 52.00 96 SER A O 1
ATOM 744 N N . THR A 1 97 ? -35.699 -1.921 23.374 1.00 48.12 97 THR A N 1
ATOM 745 C CA . THR A 1 97 ? -36.609 -0.844 23.786 1.00 48.12 97 THR A CA 1
ATOM 746 C C . THR A 1 97 ? -37.008 -0.983 25.257 1.00 48.12 97 THR A C 1
ATOM 748 O O . THR A 1 97 ? -37.616 -2.005 25.588 1.00 48.12 97 THR A O 1
ATOM 751 N N . PRO A 1 98 ? -36.722 -0.003 26.136 1.00 47.56 98 PRO A N 1
ATOM 752 C CA . PRO A 1 98 ? -37.211 -0.067 27.502 1.00 47.56 98 PRO A CA 1
ATOM 753 C C . PRO A 1 98 ? -38.729 -0.181 27.420 1.00 47.56 98 PRO A C 1
ATOM 755 O O . PRO A 1 98 ? -39.393 0.702 26.868 1.00 47.56 98 PRO A O 1
ATOM 758 N N . GLU A 1 99 ? -3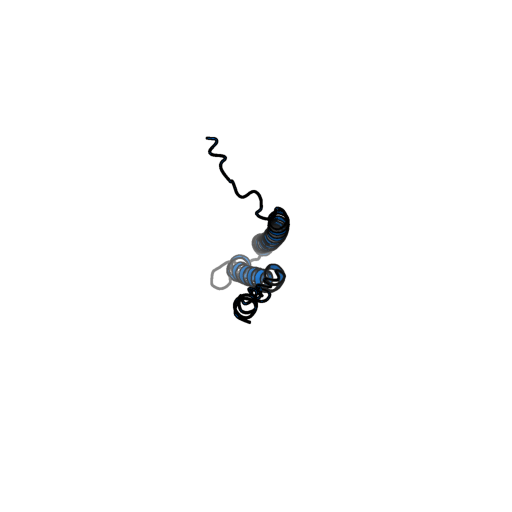9.264 -1.307 27.893 1.00 51.00 99 GLU A N 1
ATOM 759 C CA . GLU A 1 99 ? -40.692 -1.524 28.054 1.00 51.00 99 GLU A CA 1
ATOM 760 C C . GLU A 1 99 ? -41.228 -0.340 28.860 1.00 51.00 99 GLU A C 1
ATOM 762 O O . GLU A 1 99 ? -41.018 -0.214 30.067 1.00 51.00 99 GLU A O 1
ATOM 767 N N . LYS A 1 100 ? -41.850 0.611 28.157 1.00 45.00 100 LYS A N 1
ATOM 768 C CA . LYS A 1 100 ? -42.545 1.729 28.779 1.00 45.00 100 LYS A CA 1
ATOM 769 C C . LYS A 1 100 ? -43.623 1.086 29.651 1.00 45.00 100 LYS A C 1
ATOM 771 O O . LYS A 1 100 ? -44.449 0.363 29.090 1.00 45.00 100 LYS A O 1
ATOM 776 N N . PRO A 1 101 ? -43.653 1.330 30.972 1.00 46.19 101 PRO A N 1
ATOM 777 C CA . PRO A 1 101 ? -44.645 0.709 31.829 1.00 46.19 101 PRO A CA 1
ATOM 778 C C . PRO A 1 101 ? -46.014 1.144 31.318 1.00 46.19 101 PRO A C 1
ATOM 780 O O . PRO A 1 101 ? -46.329 2.339 31.252 1.00 46.19 101 PRO A O 1
ATOM 783 N N . SER A 1 102 ? -46.794 0.168 30.867 1.00 53.31 102 SER A N 1
ATOM 784 C CA . SER A 1 102 ? -48.144 0.382 30.378 1.00 53.31 102 SER A CA 1
ATOM 785 C C . SER A 1 102 ? -48.959 1.011 31.512 1.00 53.31 102 SER A C 1
ATOM 787 O O . SER A 1 102 ? -49.168 0.431 32.578 1.00 53.31 102 SER A O 1
ATOM 789 N N . ARG A 1 103 ? -49.376 2.266 31.306 1.00 58.12 103 ARG A N 1
ATOM 790 C CA . ARG A 1 103 ? -50.281 3.021 32.185 1.00 58.12 103 ARG A CA 1
ATOM 791 C C . ARG A 1 103 ? -51.696 2.434 32.128 1.00 58.12 103 ARG A C 1
ATOM 793 O O . ARG A 1 103 ? -52.637 3.118 31.752 1.00 58.12 103 ARG A O 1
ATOM 800 N N . THR A 1 104 ? -51.852 1.167 32.481 1.00 52.59 104 THR A N 1
ATOM 801 C CA . THR A 1 104 ? -53.153 0.482 32.480 1.00 52.59 104 THR A CA 1
ATOM 802 C C . THR A 1 104 ? -53.544 -0.072 33.844 1.00 52.59 104 THR A C 1
ATOM 804 O O . THR A 1 104 ? -54.626 -0.628 33.975 1.00 52.59 104 THR A O 1
ATOM 807 N N . SER A 1 105 ? -52.735 0.143 34.889 1.00 54.28 105 SER A N 1
ATOM 808 C CA . SER A 1 105 ? -53.106 -0.271 36.253 1.00 54.28 105 SER A CA 1
ATOM 809 C C . SER A 1 105 ? -53.775 0.838 37.086 1.00 54.28 105 SER A C 1
ATOM 811 O O . SER A 1 105 ? -54.540 0.548 38.000 1.00 54.28 105 SER A O 1
ATOM 813 N N . SER A 1 106 ? -53.564 2.121 36.764 1.00 54.06 106 SER A N 1
ATOM 814 C CA . SER A 1 106 ? -54.097 3.226 37.585 1.00 54.06 106 SER A CA 1
ATOM 815 C C . SER A 1 106 ? -55.542 3.625 37.266 1.00 54.06 106 SER A C 1
ATOM 817 O O . SER A 1 106 ? -56.193 4.226 38.113 1.00 54.06 106 SER A O 1
ATOM 819 N N . GLU A 1 107 ? -56.072 3.282 36.088 1.00 55.84 107 GLU A N 1
ATOM 820 C CA . GLU A 1 107 ? -57.443 3.668 35.706 1.00 55.84 107 GLU A CA 1
ATOM 821 C C . GLU A 1 107 ? -58.505 2.675 36.214 1.00 55.84 107 GLU A C 1
ATOM 823 O O . GLU A 1 107 ? -59.658 3.044 36.427 1.00 55.84 107 GLU A O 1
ATOM 828 N N . SER A 1 108 ? -58.105 1.433 36.507 1.00 53.50 108 SER A N 1
ATOM 829 C CA . SER A 1 108 ? -58.996 0.396 37.046 1.00 53.50 108 SER A CA 1
ATOM 830 C C . SER A 1 108 ? -59.199 0.506 38.563 1.00 53.50 108 SER A C 1
ATOM 832 O O . SER A 1 108 ? -60.250 0.119 39.062 1.00 53.50 108 SER A O 1
ATOM 834 N N . ALA A 1 109 ? -58.230 1.061 39.300 1.00 56.22 109 ALA A N 1
ATOM 835 C CA . ALA A 1 109 ? -58.280 1.172 40.764 1.00 56.22 109 ALA A CA 1
ATOM 836 C C . ALA A 1 109 ? -59.049 2.405 41.278 1.00 56.22 109 ALA A C 1
ATOM 838 O O . ALA A 1 109 ? -59.417 2.455 42.445 1.00 56.22 109 ALA A O 1
ATOM 839 N N . LEU A 1 110 ? -59.305 3.401 40.422 1.00 54.72 110 LEU A N 1
ATOM 840 C CA . LEU A 1 110 ? -60.127 4.575 40.756 1.00 54.72 110 LEU A CA 1
ATOM 841 C C . LEU A 1 110 ? -61.606 4.393 40.383 1.00 54.72 110 LEU A C 1
ATOM 843 O O . LEU A 1 110 ? -62.411 5.301 40.586 1.00 54.72 110 LEU A O 1
ATOM 847 N N . ARG A 1 111 ? -61.960 3.235 39.813 1.00 54.81 111 ARG A N 1
ATOM 848 C CA . ARG A 1 111 ? -63.298 2.940 39.290 1.00 54.81 111 ARG A CA 1
ATOM 849 C C . ARG A 1 111 ? -63.982 1.749 39.976 1.00 54.81 111 ARG A C 1
ATOM 851 O O . ARG A 1 111 ? -65.040 1.339 39.500 1.00 54.81 111 ARG A O 1
ATOM 858 N N . SER A 1 112 ? -63.402 1.224 41.063 1.00 49.78 112 SER A N 1
ATOM 859 C CA . SER A 1 112 ? -64.016 0.222 41.951 1.00 49.78 112 SER A CA 1
ATOM 860 C C . SER A 1 112 ? -64.341 0.808 43.315 1.00 49.78 112 SER A C 1
ATOM 862 O O . SER A 1 112 ? -63.395 1.369 43.914 1.00 49.78 112 SER A O 1
#

Sequence (112 aa):
MSSESEKPADAPIVDYDEALRATHREAAATLVVAVLIALFFWGAIGLLHDVPGTSGGFPLWFWWAVPGGYLASIAGVVWLVRRVFRNFSLDLTPDSTPEKPSRTSSESALRS

InterPro domains:
  IPR010398 Protein of unknown function DUF997 [PF06196] (23-91)

pLDDT: mean 76.24, std 18.91, range [38.34, 98.06]

Secondary structure (DSSP, 8-state):
----------S-TTTHHHHHHHHHHHHHHHHHHHHHHHHHHHHHHHHHTT---EETTEEHHHHHHHHHHHHHHHHHHHHHHHHTGGGS--------------TTSTTTTT--

Organism: NCBI:txid2494234

Radius of gyration: 29.34 Å; chains: 1; bounding box: 85×44×65 Å